Protein AF-A0A7R8UAI3-F1 (afdb_monomer_lite)

Radius of gyration: 22.46 Å; chains: 1; bounding box: 36×43×78 Å

Structure (mmCIF, N/CA/C/O backbone):
data_AF-A0A7R8UAI3-F1
#
_entry.id   AF-A0A7R8UAI3-F1
#
loop_
_atom_site.group_PDB
_atom_site.id
_atom_site.type_symbol
_atom_site.label_atom_id
_atom_site.label_alt_id
_atom_site.label_comp_id
_atom_site.label_asym_id
_atom_site.label_entity_id
_atom_site.label_seq_id
_atom_site.pdbx_PDB_ins_code
_atom_site.Cartn_x
_atom_site.Cartn_y
_atom_site.Cartn_z
_atom_site.occupancy
_atom_site.B_iso_or_equiv
_atom_site.auth_seq_id
_atom_site.auth_comp_id
_atom_site.auth_asym_id
_atom_site.auth_atom_id
_atom_site.pdbx_PDB_model_num
ATOM 1 N N . MET A 1 1 ? -14.342 -32.059 -56.536 1.00 51.84 1 MET A N 1
ATOM 2 C CA . MET A 1 1 ? -13.217 -32.562 -55.719 1.00 51.84 1 MET A CA 1
ATOM 3 C C . MET A 1 1 ? -11.947 -31.824 -56.109 1.00 51.84 1 MET A C 1
ATOM 5 O O . MET A 1 1 ? -11.350 -32.156 -57.123 1.00 51.84 1 MET A O 1
ATOM 9 N N . ARG A 1 2 ? -11.589 -30.796 -55.337 1.00 50.47 2 ARG A N 1
ATOM 10 C CA . ARG A 1 2 ? -10.245 -30.216 -55.208 1.00 50.47 2 ARG A CA 1
ATOM 11 C C . ARG A 1 2 ? -10.219 -29.583 -53.818 1.00 50.47 2 ARG A C 1
ATOM 13 O O . ARG A 1 2 ? -11.104 -28.801 -53.490 1.00 50.47 2 ARG A O 1
ATOM 20 N N . ASN A 1 3 ? -9.332 -30.109 -52.990 1.00 43.12 3 ASN A N 1
ATOM 21 C CA . ASN A 1 3 ? -9.179 -29.822 -51.576 1.00 43.12 3 ASN A CA 1
ATOM 22 C C . ASN A 1 3 ? -8.017 -28.842 -51.455 1.00 43.12 3 ASN A C 1
ATOM 24 O O . ASN A 1 3 ? -6.890 -29.250 -51.713 1.00 43.12 3 ASN A O 1
ATOM 28 N N . ASP A 1 4 ? -8.293 -27.600 -51.070 1.00 54.41 4 ASP A N 1
ATOM 29 C CA . ASP A 1 4 ? -7.263 -26.626 -50.724 1.00 54.41 4 ASP A CA 1
ATOM 30 C C . ASP A 1 4 ? -7.564 -26.088 -49.327 1.00 54.41 4 ASP A C 1
ATOM 32 O O . ASP A 1 4 ? -8.450 -25.263 -49.102 1.00 54.41 4 ASP A O 1
ATOM 36 N N . MET A 1 5 ? -6.824 -26.653 -48.376 1.00 60.03 5 MET A N 1
ATOM 37 C CA . MET A 1 5 ? -6.585 -26.105 -47.053 1.00 60.03 5 MET A CA 1
ATOM 38 C C . MET A 1 5 ? -6.022 -24.688 -47.173 1.00 60.03 5 MET A C 1
ATOM 40 O O . MET A 1 5 ? -4.982 -24.482 -47.791 1.00 60.03 5 MET A O 1
ATOM 44 N N . ALA A 1 6 ? -6.650 -23.735 -46.495 1.00 62.03 6 ALA A N 1
ATOM 45 C CA . ALA A 1 6 ? -5.956 -22.573 -45.958 1.00 62.03 6 ALA A CA 1
ATOM 46 C C . ALA A 1 6 ? -6.707 -22.099 -44.716 1.00 62.03 6 ALA A C 1
ATOM 48 O O . ALA A 1 6 ? -7.551 -21.205 -44.746 1.00 62.03 6 ALA A O 1
ATOM 49 N N . ASP A 1 7 ? -6.378 -22.794 -43.636 1.00 60.22 7 ASP A N 1
ATOM 50 C CA . ASP A 1 7 ? -6.470 -22.361 -42.255 1.00 60.22 7 ASP A CA 1
ATOM 51 C C . ASP A 1 7 ? -6.205 -20.852 -42.135 1.00 60.22 7 ASP A C 1
ATOM 53 O O . ASP A 1 7 ? -5.124 -20.347 -42.459 1.00 60.22 7 ASP A O 1
ATOM 57 N N . LYS A 1 8 ? -7.224 -20.105 -41.720 1.00 61.84 8 LYS A N 1
ATOM 58 C CA . LYS A 1 8 ? -7.072 -18.702 -41.344 1.00 61.84 8 LYS A CA 1
ATOM 59 C C . LYS A 1 8 ? -7.822 -18.440 -40.049 1.00 61.84 8 LYS A C 1
ATOM 61 O O . LYS A 1 8 ? -8.580 -17.483 -39.937 1.00 61.84 8 LYS A O 1
ATOM 66 N N . ASN A 1 9 ? -7.522 -19.275 -39.055 1.00 58.53 9 ASN A N 1
ATOM 67 C CA . ASN A 1 9 ? -7.371 -18.808 -37.685 1.00 58.53 9 ASN A CA 1
ATOM 68 C C . ASN A 1 9 ? -6.294 -17.715 -37.676 1.00 58.53 9 ASN A C 1
ATOM 70 O O . ASN A 1 9 ? -5.101 -17.990 -37.575 1.00 58.53 9 ASN A O 1
A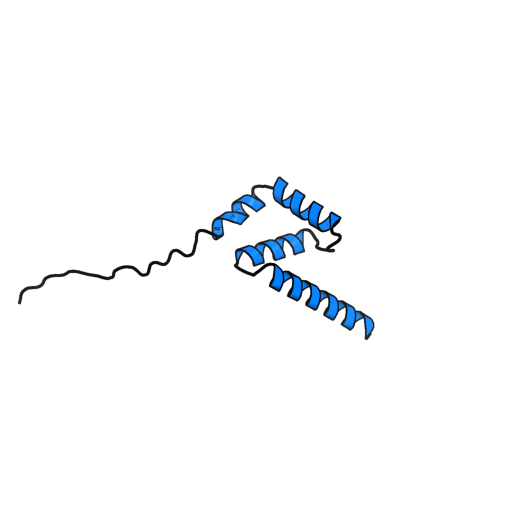TOM 74 N N . ARG A 1 10 ? -6.705 -16.458 -37.852 1.00 55.03 10 ARG A N 1
ATOM 75 C CA . ARG A 1 10 ? -5.865 -15.312 -37.509 1.00 55.03 10 ARG A CA 1
ATOM 76 C C . ARG A 1 10 ? -6.376 -14.723 -36.211 1.00 55.03 10 ARG A C 1
ATOM 78 O O . ARG A 1 10 ? -7.314 -13.938 -36.200 1.00 55.03 10 ARG A O 1
ATOM 85 N N . ASP A 1 11 ? -5.700 -15.189 -35.170 1.00 53.78 11 ASP A N 1
ATOM 86 C CA . ASP A 1 11 ? -5.096 -14.341 -34.155 1.00 53.78 11 ASP A CA 1
ATOM 87 C C . ASP A 1 11 ? -6.088 -13.605 -33.252 1.00 53.78 11 ASP A C 1
ATOM 89 O O . ASP A 1 11 ? -6.426 -12.439 -33.443 1.00 53.78 11 ASP A O 1
ATOM 93 N N . HIS A 1 12 ? -6.529 -14.326 -32.218 1.00 52.38 12 HIS A N 1
ATOM 94 C CA . HIS A 1 12 ? -6.792 -13.687 -30.937 1.00 52.38 12 HIS A CA 1
ATOM 95 C C . HIS A 1 12 ? -5.456 -13.130 -30.439 1.00 52.38 12 HIS A C 1
ATOM 97 O O . HIS A 1 12 ? -4.627 -13.876 -29.922 1.00 52.38 12 HIS A O 1
ATOM 103 N N . GLY A 1 13 ? -5.247 -11.830 -30.633 1.00 45.75 13 GLY A N 1
ATOM 104 C CA . GLY A 1 13 ? -4.159 -11.089 -30.006 1.00 45.75 13 GLY A CA 1
ATOM 105 C C . GLY A 1 13 ? -4.404 -10.946 -28.505 1.00 45.75 13 GLY A C 1
ATOM 106 O O . GLY A 1 13 ? -4.700 -9.855 -28.026 1.00 45.75 13 GLY A O 1
ATOM 107 N N . ASP A 1 14 ? -4.296 -12.051 -27.770 1.00 53.97 14 ASP A N 1
ATOM 108 C CA . ASP A 1 14 ? -4.034 -12.032 -26.337 1.00 53.97 14 ASP A CA 1
ATOM 109 C C . ASP A 1 14 ? -2.570 -11.637 -26.133 1.00 53.97 14 ASP A C 1
ATOM 111 O O . ASP A 1 14 ? -1.679 -12.483 -26.125 1.00 53.97 14 ASP A O 1
ATOM 115 N N . THR A 1 15 ? -2.306 -10.346 -25.941 1.00 53.50 15 THR A N 1
ATOM 116 C CA . THR A 1 15 ? -1.085 -9.890 -25.258 1.00 53.50 15 THR A CA 1
ATOM 117 C C . THR A 1 15 ? -1.398 -8.710 -24.342 1.00 53.50 15 THR A C 1
ATOM 119 O O . THR A 1 15 ? -0.860 -7.615 -24.487 1.00 53.50 15 THR A O 1
ATOM 122 N N . ASN A 1 16 ? -2.280 -8.936 -23.369 1.00 56.69 16 ASN A N 1
ATOM 123 C CA . ASN A 1 16 ? -2.248 -8.206 -22.105 1.00 56.69 16 ASN A CA 1
ATOM 124 C C . ASN A 1 16 ? -1.346 -8.977 -21.127 1.00 56.69 16 ASN A C 1
ATOM 126 O O . ASN A 1 16 ? -1.852 -9.818 -20.389 1.00 56.69 16 ASN A O 1
ATOM 130 N N . SER A 1 17 ? -0.025 -8.749 -21.130 1.00 54.72 17 SER A N 1
ATOM 131 C CA . SER A 1 17 ? 0.834 -9.265 -20.043 1.00 54.72 17 SER A CA 1
ATOM 132 C C . SER A 1 17 ? 2.225 -8.617 -19.904 1.00 54.72 17 SER A C 1
ATOM 134 O O . SER A 1 17 ? 3.165 -9.296 -19.494 1.00 54.72 17 SER A O 1
ATOM 136 N N . GLU A 1 18 ? 2.418 -7.332 -20.212 1.00 52.66 18 GLU A N 1
ATOM 137 C CA . GLU A 1 18 ? 3.701 -6.664 -19.887 1.00 52.66 18 GLU A CA 1
ATOM 138 C C . GLU A 1 18 ? 3.729 -6.057 -18.471 1.00 52.66 18 GLU A C 1
ATOM 140 O O . GLU A 1 18 ? 4.794 -5.748 -17.938 1.00 52.66 18 GLU A O 1
ATOM 145 N N . THR A 1 19 ? 2.582 -5.960 -17.795 1.00 54.72 19 THR A N 1
ATOM 146 C CA . THR A 1 19 ? 2.479 -5.404 -16.434 1.00 54.72 19 THR A CA 1
ATOM 147 C C . THR A 1 19 ? 2.900 -6.373 -15.325 1.00 54.72 19 THR A C 1
ATOM 149 O O . THR A 1 19 ? 3.245 -5.926 -14.235 1.00 54.72 19 THR A O 1
ATOM 152 N N . GLY A 1 20 ? 2.974 -7.682 -15.594 1.00 54.19 20 GLY A N 1
ATOM 153 C CA . GLY A 1 20 ? 3.340 -8.702 -14.596 1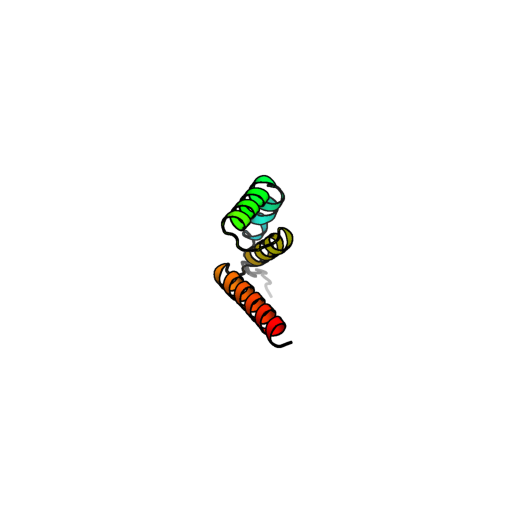.00 54.19 20 GLY A CA 1
ATOM 154 C C . GLY A 1 20 ? 4.825 -8.743 -14.202 1.00 54.19 20 GLY A C 1
ATOM 155 O O . GLY A 1 20 ? 5.208 -9.519 -13.330 1.00 54.19 20 GLY A O 1
ATOM 156 N N . SER A 1 21 ? 5.688 -7.940 -14.836 1.00 55.44 21 SER A N 1
ATOM 157 C CA . SER A 1 21 ? 7.134 -7.959 -14.566 1.00 55.44 21 SER A CA 1
ATOM 158 C C . SER A 1 21 ? 7.583 -6.944 -13.504 1.00 55.44 21 SER A C 1
ATOM 160 O O . SER A 1 21 ? 8.745 -6.981 -13.080 1.00 55.44 21 SER A O 1
ATOM 162 N N . SER A 1 22 ? 6.709 -6.032 -13.068 1.00 59.22 22 SER A N 1
ATOM 163 C CA . SER A 1 22 ? 7.147 -4.869 -12.295 1.00 59.22 22 SER A CA 1
ATOM 164 C C . SER A 1 22 ? 7.467 -5.200 -10.829 1.00 59.22 22 SER A C 1
ATOM 166 O O . SER A 1 22 ? 8.449 -4.670 -10.307 1.00 59.22 22 SER A O 1
ATOM 168 N N . TYR A 1 23 ? 6.782 -6.133 -10.155 1.00 56.16 23 TYR A N 1
ATOM 169 C CA . TYR A 1 23 ? 7.113 -6.447 -8.750 1.00 56.16 23 TYR A CA 1
ATOM 170 C C . TYR A 1 23 ? 8.158 -7.492 -8.540 1.00 56.16 23 TYR A C 1
ATOM 172 O O . TYR A 1 23 ? 8.809 -7.456 -7.497 1.00 56.16 23 TYR A O 1
ATOM 180 N N . LEU A 1 24 ? 8.413 -8.359 -9.516 1.00 57.03 24 LEU A N 1
ATOM 181 C CA . LEU A 1 24 ? 9.658 -9.107 -9.467 1.00 57.03 24 LEU A CA 1
ATOM 182 C C . LEU A 1 24 ? 10.828 -8.119 -9.367 1.00 57.03 24 LEU A C 1
ATOM 184 O O . LEU A 1 24 ? 11.776 -8.401 -8.648 1.00 57.03 24 LEU A O 1
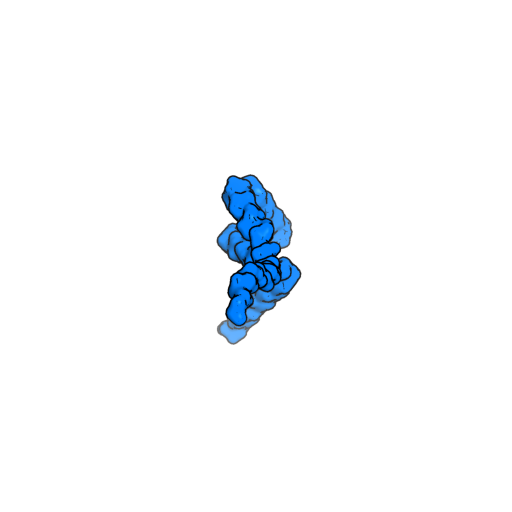ATOM 188 N N . SER A 1 25 ? 10.740 -6.924 -9.968 1.00 64.06 25 SER A N 1
ATOM 189 C CA . SER A 1 25 ? 11.755 -5.878 -9.797 1.00 64.06 25 SER A CA 1
ATOM 190 C C . SER A 1 25 ? 11.702 -5.170 -8.430 1.00 64.06 25 SER A C 1
ATOM 192 O O . SER A 1 25 ? 12.759 -4.953 -7.836 1.00 64.06 25 SER A O 1
ATOM 194 N N . LEU A 1 26 ? 10.513 -4.878 -7.878 1.00 64.56 26 LEU A N 1
ATOM 195 C CA . LEU A 1 26 ? 10.372 -4.229 -6.562 1.00 64.56 26 LEU A CA 1
ATOM 196 C C . LEU A 1 26 ? 10.747 -5.154 -5.396 1.00 64.56 26 LEU A C 1
ATOM 198 O O . LEU A 1 26 ? 11.454 -4.727 -4.490 1.00 64.56 26 LEU A O 1
ATOM 202 N N . GLN A 1 27 ? 10.341 -6.425 -5.430 1.00 60.16 27 GLN A N 1
ATOM 203 C CA . GLN A 1 27 ? 10.733 -7.436 -4.441 1.00 60.16 27 GLN A CA 1
ATOM 204 C C . GLN A 1 27 ? 12.220 -7.791 -4.546 1.00 60.16 27 GLN A C 1
ATOM 206 O O . GLN A 1 27 ? 12.883 -7.986 -3.524 1.00 60.16 27 GLN A O 1
ATOM 211 N N . ARG A 1 28 ? 12.778 -7.842 -5.768 1.00 63.72 28 ARG A N 1
ATOM 212 C CA . ARG A 1 28 ? 14.234 -7.984 -5.954 1.00 63.72 28 ARG A CA 1
ATOM 213 C C . ARG A 1 28 ? 14.981 -6.754 -5.441 1.00 63.72 28 ARG A C 1
ATOM 215 O O . ARG A 1 28 ? 16.096 -6.891 -4.944 1.00 63.72 28 ARG A O 1
ATOM 222 N N . SER A 1 29 ? 14.369 -5.572 -5.509 1.00 80.75 29 SER A N 1
ATOM 223 C CA . SER A 1 29 ? 14.938 -4.325 -5.003 1.00 80.75 29 SER A CA 1
ATOM 224 C C . SER A 1 29 ? 14.466 -4.017 -3.582 1.00 80.75 29 SER A C 1
ATOM 226 O O . SER A 1 29 ? 13.620 -3.154 -3.337 1.00 80.75 29 SER A O 1
ATOM 228 N N . GLN A 1 30 ? 15.104 -4.674 -2.612 1.00 80.88 30 GLN A N 1
ATOM 229 C CA . GLN A 1 30 ? 14.914 -4.402 -1.179 1.00 80.88 30 GLN A CA 1
ATOM 230 C C . GLN A 1 30 ? 15.040 -2.907 -0.833 1.00 80.88 30 GLN A C 1
ATOM 232 O O . GLN A 1 30 ? 14.356 -2.408 0.059 1.00 80.88 30 GLN A O 1
ATOM 237 N N . MET A 1 31 ? 15.873 -2.173 -1.578 1.00 85.19 31 MET A N 1
ATOM 238 C CA . MET A 1 31 ? 16.028 -0.727 -1.437 1.00 85.19 31 MET A CA 1
ATOM 239 C C . MET A 1 31 ? 14.723 0.025 -1.725 1.00 85.19 31 MET A C 1
ATOM 241 O O . MET A 1 31 ? 14.323 0.873 -0.932 1.00 85.19 31 MET A O 1
ATOM 245 N N . ILE A 1 32 ? 14.041 -0.279 -2.835 1.00 86.75 32 ILE A N 1
ATOM 246 C CA . ILE A 1 32 ? 12.812 0.435 -3.206 1.00 86.75 32 ILE A CA 1
ATOM 247 C C . ILE A 1 32 ? 11.699 0.109 -2.211 1.00 86.75 32 ILE A C 1
ATOM 249 O O . ILE A 1 32 ? 11.021 1.023 -1.746 1.00 86.75 32 ILE A O 1
ATOM 253 N N . ARG A 1 33 ? 11.566 -1.162 -1.810 1.00 87.12 33 ARG A N 1
ATOM 254 C CA . ARG A 1 33 ? 10.611 -1.563 -0.769 1.00 87.12 33 ARG A CA 1
ATOM 255 C C . ARG A 1 33 ? 10.841 -0.795 0.536 1.00 87.12 33 ARG A C 1
ATOM 257 O O . ARG A 1 33 ? 9.893 -0.256 1.103 1.00 87.12 33 ARG A O 1
ATOM 264 N N . SER A 1 34 ? 12.097 -0.696 0.976 1.00 89.38 34 SER A N 1
ATOM 265 C CA . SER A 1 34 ? 12.471 0.080 2.165 1.00 89.38 34 SER A CA 1
ATOM 266 C C . SER A 1 34 ? 12.121 1.563 2.012 1.00 89.38 34 SER A C 1
ATOM 268 O O . SER A 1 34 ? 11.514 2.149 2.904 1.00 89.38 34 SER A O 1
ATOM 270 N N . ASN A 1 35 ? 12.403 2.165 0.854 1.00 91.56 35 ASN A N 1
ATOM 271 C CA . ASN A 1 35 ? 12.076 3.567 0.593 1.00 91.56 35 ASN A CA 1
ATOM 272 C C . ASN A 1 35 ? 10.566 3.836 0.644 1.00 91.56 35 ASN A C 1
ATOM 274 O O . ASN A 1 35 ? 10.149 4.797 1.284 1.00 91.56 35 ASN A O 1
ATOM 278 N N . ILE A 1 36 ? 9.741 2.985 0.026 1.00 90.75 36 ILE A N 1
ATOM 279 C CA . ILE A 1 36 ? 8.277 3.136 0.061 1.00 90.75 36 ILE A CA 1
ATOM 280 C C . ILE A 1 36 ? 7.760 2.976 1.496 1.00 90.75 36 ILE A C 1
ATOM 282 O O . ILE A 1 36 ? 6.911 3.753 1.935 1.00 90.75 36 ILE A O 1
ATOM 286 N N . HIS A 1 37 ? 8.301 2.021 2.258 1.00 90.69 37 HIS A N 1
ATOM 287 C CA . HIS A 1 37 ? 7.953 1.868 3.668 1.00 90.69 37 HIS A CA 1
ATOM 288 C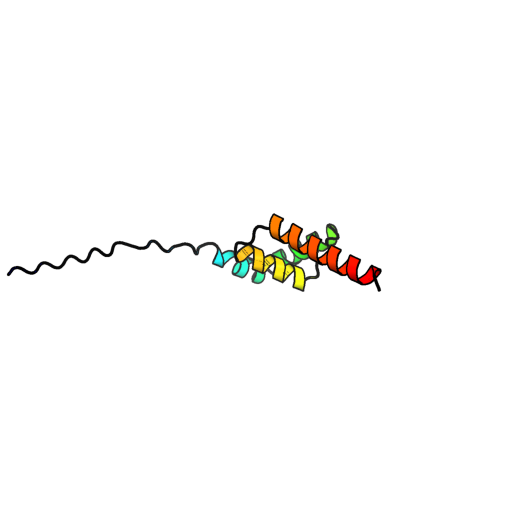 C . HIS A 1 37 ? 8.330 3.108 4.493 1.00 90.69 37 HIS A C 1
ATOM 290 O O . HIS A 1 37 ? 7.498 3.619 5.240 1.00 90.69 37 HIS A O 1
ATOM 296 N N . ASN A 1 38 ? 9.529 3.660 4.298 1.00 92.69 38 ASN A N 1
ATOM 297 C CA . ASN A 1 38 ? 9.965 4.885 4.970 1.00 92.69 38 ASN A CA 1
ATOM 298 C C . ASN A 1 38 ? 9.078 6.088 4.612 1.00 92.69 38 ASN A C 1
ATOM 300 O O . ASN A 1 38 ? 8.732 6.871 5.492 1.00 92.69 38 ASN A O 1
ATOM 304 N N . ILE A 1 39 ? 8.658 6.218 3.349 1.00 93.62 39 ILE A N 1
ATOM 305 C CA . ILE A 1 39 ? 7.709 7.257 2.919 1.00 93.62 39 ILE A CA 1
ATOM 306 C C . ILE A 1 39 ? 6.353 7.070 3.614 1.00 93.62 39 ILE A C 1
ATOM 308 O O . ILE A 1 39 ? 5.779 8.035 4.112 1.00 93.62 39 ILE A O 1
ATOM 312 N N . SER A 1 40 ? 5.855 5.835 3.694 1.00 91.62 40 SER A N 1
ATOM 313 C CA . SER A 1 40 ? 4.606 5.499 4.391 1.00 91.62 40 SER A CA 1
ATOM 314 C C . SER A 1 40 ? 4.639 5.886 5.877 1.00 91.62 40 SER A C 1
ATOM 316 O O . SER A 1 40 ? 3.653 6.426 6.388 1.00 91.62 40 SER A O 1
ATOM 318 N N . GLN A 1 41 ? 5.773 5.659 6.548 1.00 93.25 41 GLN A N 1
ATOM 319 C CA . GLN A 1 41 ? 5.994 6.077 7.935 1.00 93.25 41 GLN A CA 1
ATOM 320 C C . GLN A 1 41 ? 6.085 7.602 8.059 1.00 93.25 41 GLN A C 1
ATOM 322 O O . GLN A 1 41 ? 5.464 8.179 8.946 1.00 93.25 41 GLN A O 1
ATOM 327 N N . LEU A 1 42 ? 6.790 8.272 7.141 1.00 94.56 42 LEU A N 1
ATOM 328 C CA . LEU A 1 42 ? 6.921 9.732 7.129 1.00 94.56 42 LEU A CA 1
ATOM 329 C C . LEU A 1 42 ? 5.571 10.440 6.948 1.00 94.56 42 LEU A C 1
ATOM 331 O O . LEU A 1 42 ? 5.308 11.450 7.592 1.00 94.56 42 LEU A O 1
ATOM 335 N N . LEU A 1 43 ? 4.708 9.896 6.088 1.00 93.12 43 LEU A N 1
ATOM 336 C CA . LEU A 1 43 ? 3.343 10.383 5.871 1.00 93.12 43 LEU A CA 1
ATOM 337 C C . LEU A 1 43 ? 2.356 9.899 6.939 1.00 93.12 43 LEU A C 1
ATOM 339 O O . LEU A 1 43 ? 1.169 10.207 6.861 1.00 93.12 43 LEU A O 1
ATOM 343 N N . ASN A 1 44 ? 2.836 9.129 7.917 1.00 89.94 44 ASN A N 1
ATOM 344 C CA . ASN A 1 44 ? 2.059 8.593 9.023 1.00 89.94 44 ASN A CA 1
ATOM 345 C C . ASN A 1 44 ? 0.770 7.885 8.564 1.00 89.94 44 ASN A C 1
ATOM 347 O O . ASN A 1 44 ? -0.285 8.007 9.186 1.00 89.94 44 ASN A O 1
ATOM 351 N N . THR A 1 45 ? 0.854 7.123 7.466 1.00 87.62 45 THR A N 1
ATOM 352 C CA . THR A 1 45 ? -0.303 6.413 6.884 1.00 87.62 45 THR A CA 1
ATOM 353 C C . THR A 1 45 ? -0.809 5.276 7.778 1.00 87.62 45 THR A C 1
ATOM 355 O O . THR A 1 45 ? -1.879 4.714 7.540 1.00 87.62 45 THR A O 1
ATOM 358 N N . GLY A 1 46 ? -0.023 4.886 8.787 1.00 86.62 46 GLY A N 1
ATOM 359 C CA . GLY A 1 46 ? -0.324 3.776 9.685 1.00 86.62 46 GLY A CA 1
ATOM 360 C C . GLY A 1 46 ? -0.314 2.411 8.995 1.00 86.62 46 GLY A C 1
ATOM 361 O O . GLY A 1 46 ? -0.896 1.468 9.522 1.00 86.62 46 GLY A O 1
ATOM 362 N N . LEU A 1 47 ? 0.255 2.282 7.792 1.00 88.88 47 LEU A N 1
ATOM 363 C CA . LEU A 1 47 ? 0.387 0.993 7.111 1.00 88.88 47 LEU A CA 1
ATOM 364 C C . LEU A 1 47 ? 1.600 0.231 7.661 1.00 88.88 47 LEU A C 1
ATOM 366 O O . LEU A 1 47 ? 2.721 0.748 7.664 1.00 88.88 47 LEU A O 1
ATOM 370 N N . SER A 1 48 ? 1.379 -1.010 8.100 1.00 89.88 48 SER A N 1
ATOM 371 C CA . SER A 1 48 ? 2.469 -1.929 8.437 1.00 89.88 48 SER A CA 1
ATOM 372 C C . SER A 1 48 ? 3.210 -2.360 7.165 1.00 89.88 48 SER A C 1
ATOM 374 O O . SER A 1 48 ? 2.701 -2.203 6.053 1.00 89.88 48 SER A O 1
ATOM 376 N N . ALA A 1 49 ? 4.417 -2.915 7.307 1.00 86.56 49 ALA A N 1
ATOM 377 C CA . ALA A 1 49 ? 5.171 -3.433 6.162 1.00 86.56 49 ALA A CA 1
ATOM 378 C C . ALA A 1 49 ? 4.396 -4.525 5.399 1.00 86.56 49 ALA A C 1
ATOM 380 O O . ALA A 1 49 ? 4.431 -4.561 4.175 1.00 86.56 49 ALA A O 1
ATOM 381 N N . GLU A 1 50 ? 3.649 -5.363 6.119 1.00 89.38 50 GLU A N 1
ATOM 382 C CA . GLU A 1 50 ? 2.813 -6.417 5.542 1.00 89.38 50 GLU A CA 1
ATOM 383 C C . GLU A 1 50 ? 1.601 -5.845 4.796 1.00 89.38 50 GLU A C 1
ATOM 385 O O . GLU A 1 50 ? 1.357 -6.196 3.645 1.00 89.38 50 GLU A O 1
ATOM 390 N N . THR A 1 51 ? 0.866 -4.904 5.401 1.00 89.50 51 THR A N 1
ATOM 391 C CA . THR A 1 51 ? -0.277 -4.265 4.728 1.00 89.50 51 THR A CA 1
ATOM 392 C C . THR A 1 51 ? 0.175 -3.489 3.495 1.00 89.50 51 THR A C 1
ATOM 394 O O . THR A 1 51 ? -0.505 -3.502 2.472 1.00 89.50 51 THR A O 1
ATOM 397 N N . LEU A 1 52 ? 1.340 -2.843 3.566 1.00 90.25 52 LEU A N 1
ATOM 398 C CA . LEU A 1 52 ? 1.930 -2.156 2.427 1.00 90.25 52 LEU A CA 1
ATOM 399 C C . LEU A 1 52 ? 2.232 -3.131 1.281 1.00 90.25 52 LEU A C 1
ATOM 401 O O . LEU A 1 52 ? 1.895 -2.811 0.146 1.00 90.25 52 LEU A O 1
ATOM 405 N N . ASP A 1 53 ? 2.786 -4.314 1.568 1.00 88.69 53 ASP A N 1
ATOM 406 C CA . ASP A 1 53 ? 3.038 -5.356 0.561 1.00 88.69 53 ASP A CA 1
ATOM 407 C C . ASP A 1 53 ? 1.744 -5.873 -0.085 1.00 88.69 53 ASP A C 1
ATOM 409 O O . ASP A 1 53 ? 1.733 -6.194 -1.275 1.00 88.69 53 ASP A O 1
ATOM 413 N N . ILE A 1 54 ? 0.645 -5.953 0.669 1.00 90.25 54 ILE A N 1
ATOM 414 C CA . ILE A 1 54 ? -0.672 -6.329 0.133 1.00 90.25 54 ILE A CA 1
ATOM 415 C C . ILE A 1 54 ? -1.212 -5.229 -0.785 1.00 90.25 54 ILE A C 1
ATOM 417 O O . ILE A 1 54 ? -1.641 -5.519 -1.900 1.00 90.25 54 ILE A O 1
ATOM 421 N N . CYS A 1 55 ? -1.163 -3.964 -0.356 1.00 90.94 55 CYS A N 1
ATOM 422 C CA . CYS A 1 55 ? -1.606 -2.835 -1.177 1.00 90.94 55 CYS A CA 1
ATOM 423 C C . CYS A 1 55 ? -0.830 -2.763 -2.490 1.00 90.94 55 CYS A C 1
ATOM 425 O O . CYS A 1 55 ? -1.399 -2.555 -3.558 1.00 90.94 55 CYS A O 1
ATOM 427 N N . ILE A 1 56 ? 0.475 -2.989 -2.384 1.00 87.56 56 ILE A N 1
ATOM 428 C CA . ILE A 1 56 ? 1.375 -3.196 -3.498 1.00 87.56 56 ILE A CA 1
ATOM 429 C C . ILE A 1 56 ? 0.770 -4.329 -4.362 1.00 87.56 56 ILE A C 1
ATOM 431 O O . ILE A 1 56 ? 0.378 -4.057 -5.493 1.00 87.56 56 ILE A O 1
ATOM 435 N N . GLN A 1 57 ? 0.585 -5.565 -3.896 1.00 86.62 57 GLN A N 1
ATOM 436 C CA . GLN A 1 57 ? 0.105 -6.666 -4.769 1.00 86.62 57 GLN A CA 1
ATOM 437 C C . GLN A 1 57 ? -1.211 -6.364 -5.506 1.00 86.62 57 GLN A C 1
ATOM 439 O O . GLN A 1 57 ? -1.371 -6.713 -6.675 1.00 86.62 57 GLN A O 1
ATOM 444 N N . LEU A 1 58 ? -2.135 -5.662 -4.850 1.00 89.25 58 LEU A N 1
ATOM 445 C CA . LEU A 1 58 ? -3.398 -5.248 -5.459 1.00 89.25 58 LEU A CA 1
ATOM 446 C C . LEU A 1 58 ? -3.186 -4.273 -6.625 1.00 89.25 58 LEU A C 1
ATOM 448 O O . LEU A 1 58 ? -3.829 -4.414 -7.664 1.00 89.25 58 LEU A O 1
ATOM 452 N N . ILE A 1 59 ? -2.260 -3.322 -6.492 1.00 88.62 59 ILE A N 1
ATOM 453 C CA . ILE A 1 59 ? -1.953 -2.358 -7.556 1.00 88.62 59 ILE A CA 1
ATOM 454 C C . ILE A 1 59 ? -1.420 -3.063 -8.816 1.00 88.62 59 ILE A C 1
ATOM 456 O O . ILE A 1 59 ? -1.773 -2.664 -9.924 1.00 88.62 59 ILE A O 1
ATOM 460 N N . GLU A 1 60 ? -0.651 -4.150 -8.692 1.00 83.38 60 GLU A N 1
ATOM 461 C CA . GLU A 1 60 ? -0.231 -4.928 -9.877 1.00 83.38 60 GLU A CA 1
ATOM 462 C C . GLU A 1 60 ? -1.330 -5.732 -10.516 1.00 83.38 60 GLU A C 1
ATOM 464 O O . GLU A 1 60 ? -1.345 -5.894 -11.734 1.00 83.38 60 GLU A O 1
ATOM 469 N N . ALA A 1 61 ? -2.249 -6.243 -9.699 1.00 86.94 61 ALA A N 1
ATOM 470 C CA . ALA A 1 61 ? 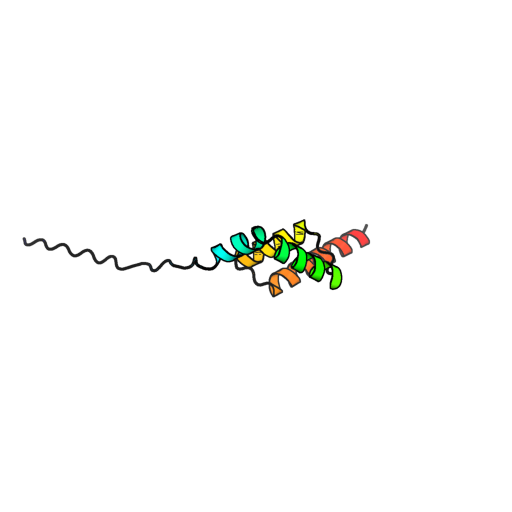-3.421 -6.934 -10.201 1.00 86.94 61 ALA A CA 1
ATOM 471 C C . ALA A 1 61 ? -4.331 -5.994 -11.021 1.00 86.94 61 ALA A C 1
ATOM 473 O O . ALA A 1 61 ? -5.339 -6.436 -11.565 1.00 86.94 61 ALA A O 1
ATOM 474 N N . GLY A 1 62 ? -3.974 -4.707 -11.128 1.00 86.50 62 GLY A N 1
ATOM 475 C CA . GLY A 1 62 ? -4.683 -3.691 -11.891 1.00 86.50 62 GLY A CA 1
ATOM 476 C C . GLY A 1 62 ? -5.630 -2.861 -11.033 1.00 86.50 62 GLY A C 1
ATOM 477 O O . GLY A 1 62 ? -6.421 -2.090 -11.577 1.00 86.50 62 GLY A O 1
ATOM 478 N N . VAL A 1 63 ? -5.579 -2.996 -9.703 1.00 92.31 63 VAL A N 1
ATOM 479 C CA . VAL A 1 63 ? -6.406 -2.180 -8.813 1.00 92.31 63 VAL A CA 1
ATOM 480 C C . VAL A 1 63 ? -5.900 -0.742 -8.830 1.00 92.31 63 VAL A C 1
ATOM 482 O O . VAL A 1 63 ? -4.728 -0.458 -8.586 1.00 92.31 63 VAL A O 1
ATOM 485 N N . HIS A 1 64 ? -6.810 0.191 -9.091 1.00 91.31 64 HIS A N 1
ATOM 486 C CA . HIS A 1 64 ? -6.478 1.605 -9.126 1.00 91.31 64 HIS A CA 1
ATOM 487 C C . HIS A 1 64 ? -6.098 2.117 -7.714 1.00 91.31 64 HIS A C 1
ATOM 489 O O . HIS A 1 64 ? -6.890 1.941 -6.780 1.00 91.31 64 HIS A O 1
ATOM 495 N N . PRO A 1 65 ? -4.943 2.795 -7.529 1.00 90.75 65 PRO A N 1
ATOM 496 C CA . PRO A 1 65 ? -4.460 3.205 -6.205 1.00 90.75 65 PRO A CA 1
ATOM 497 C C . PRO A 1 65 ? -5.435 4.093 -5.425 1.00 90.75 65 PRO A C 1
ATOM 499 O O . PRO A 1 65 ? -5.559 3.949 -4.212 1.00 90.75 65 PRO A O 1
ATOM 502 N N . GLN A 1 66 ? -6.157 4.980 -6.119 1.00 93.25 66 GLN A N 1
ATOM 503 C CA . GLN A 1 66 ? -7.150 5.858 -5.489 1.00 93.25 66 GLN A CA 1
ATOM 504 C C . GLN A 1 66 ? -8.302 5.053 -4.875 1.00 93.25 66 GLN A C 1
ATOM 506 O O . GLN A 1 66 ? -8.671 5.276 -3.728 1.00 93.25 66 GLN A O 1
ATOM 511 N N . THR A 1 67 ? -8.826 4.073 -5.616 1.00 95.38 67 THR A N 1
ATOM 512 C CA . THR A 1 67 ? -9.924 3.216 -5.152 1.00 95.38 67 THR A CA 1
ATOM 513 C C . THR A 1 67 ? -9.470 2.362 -3.976 1.00 95.38 67 THR A C 1
ATOM 515 O O . THR A 1 67 ? -10.187 2.221 -2.992 1.00 95.38 67 THR A O 1
ATOM 518 N N . LEU A 1 68 ? -8.245 1.838 -4.038 1.00 93.56 68 LEU A N 1
ATOM 519 C CA . LEU A 1 68 ? -7.660 1.099 -2.928 1.00 93.56 68 LEU A CA 1
ATOM 520 C C . LEU A 1 68 ? -7.536 1.966 -1.665 1.00 93.56 68 LEU A C 1
ATOM 522 O O . LEU A 1 68 ? -7.882 1.511 -0.577 1.00 93.56 68 LEU A O 1
ATOM 526 N N . ALA A 1 69 ? -7.081 3.213 -1.797 1.00 92.75 69 ALA A N 1
ATOM 527 C CA . ALA A 1 69 ? -6.959 4.138 -0.673 1.00 92.75 69 ALA A CA 1
ATOM 528 C C . ALA A 1 69 ? -8.321 4.474 -0.039 1.00 92.75 69 ALA A C 1
ATOM 530 O O . ALA A 1 69 ? -8.433 4.517 1.190 1.00 92.75 69 ALA A O 1
ATOM 531 N N . GLU A 1 70 ? -9.353 4.667 -0.862 1.00 94.75 70 GLU A N 1
ATOM 532 C CA . GLU A 1 70 ? -10.731 4.893 -0.412 1.00 94.75 70 GLU A CA 1
ATOM 533 C C . GLU A 1 70 ? -11.254 3.691 0.379 1.00 94.75 70 GLU A C 1
ATOM 535 O O . GLU A 1 70 ? -11.706 3.856 1.512 1.00 94.75 70 GLU A O 1
ATOM 540 N N . VAL A 1 71 ? -11.095 2.477 -0.157 1.00 94.56 71 VAL A N 1
ATOM 541 C CA . VAL A 1 71 ? -11.523 1.234 0.503 1.00 94.56 71 VAL A CA 1
ATOM 542 C C . VAL A 1 71 ? -10.779 1.011 1.822 1.00 94.56 71 VAL A C 1
ATOM 544 O O . VAL A 1 71 ? -11.406 0.723 2.839 1.00 94.56 71 VAL A O 1
ATOM 547 N N . VAL A 1 72 ? -9.453 1.182 1.849 1.00 92.19 72 VAL A N 1
ATOM 548 C CA . VAL A 1 72 ? -8.653 1.030 3.079 1.00 92.19 72 VAL A CA 1
ATOM 549 C C . VAL A 1 72 ? -9.078 2.044 4.142 1.00 92.19 72 VAL A C 1
ATOM 551 O O . VAL A 1 72 ? -9.193 1.695 5.318 1.00 92.19 72 VAL A O 1
ATOM 554 N N . THR A 1 73 ? -9.330 3.292 3.745 1.00 92.44 73 THR A N 1
ATOM 555 C CA . THR A 1 73 ? -9.815 4.338 4.658 1.00 92.44 73 THR A CA 1
ATOM 556 C C . THR A 1 73 ? -11.198 4.001 5.201 1.00 92.44 73 THR A C 1
ATOM 558 O O . THR A 1 73 ? -11.431 4.119 6.403 1.00 92.44 73 THR A O 1
ATOM 561 N N . GLN A 1 74 ? -12.101 3.546 4.335 1.00 94.75 74 GLN A N 1
ATOM 562 C CA . GLN A 1 74 ? -13.455 3.178 4.721 1.00 94.75 74 GLN A CA 1
ATOM 563 C C . GLN A 1 74 ? -13.457 2.027 5.733 1.00 94.75 74 GLN A C 1
ATOM 565 O O . GLN A 1 74 ? -14.038 2.179 6.803 1.00 94.75 74 GLN A O 1
ATOM 570 N N . ILE A 1 75 ? -12.738 0.934 5.453 1.00 93.88 75 ILE A N 1
ATOM 571 C CA . ILE A 1 75 ? -12.639 -0.219 6.364 1.00 93.88 75 ILE A CA 1
ATOM 572 C C . ILE A 1 75 ? -12.110 0.216 7.735 1.00 93.88 75 ILE A C 1
ATOM 574 O O . ILE A 1 75 ? -12.640 -0.183 8.767 1.00 93.88 75 ILE A O 1
ATOM 578 N N . ARG A 1 76 ? -11.079 1.068 7.767 1.00 90.75 76 ARG A N 1
ATOM 579 C CA . ARG A 1 76 ? -10.516 1.580 9.026 1.00 90.75 76 ARG A CA 1
ATOM 580 C C . ARG A 1 76 ? -11.512 2.416 9.820 1.00 90.75 76 ARG A C 1
ATOM 582 O O . ARG A 1 76 ? -11.568 2.286 11.039 1.00 90.75 76 ARG A O 1
ATOM 589 N N . ASN A 1 77 ? -12.285 3.258 9.141 1.00 92.50 77 ASN A N 1
ATOM 590 C CA . ASN A 1 77 ? -13.314 4.069 9.782 1.00 92.50 77 ASN A CA 1
ATOM 591 C C . ASN A 1 77 ? -14.451 3.203 10.332 1.00 92.50 77 ASN A C 1
ATOM 593 O O . ASN A 1 77 ? -14.900 3.446 11.447 1.00 92.50 77 ASN A O 1
ATOM 597 N N . GLU A 1 78 ? -14.885 2.190 9.578 1.00 94.62 78 GLU 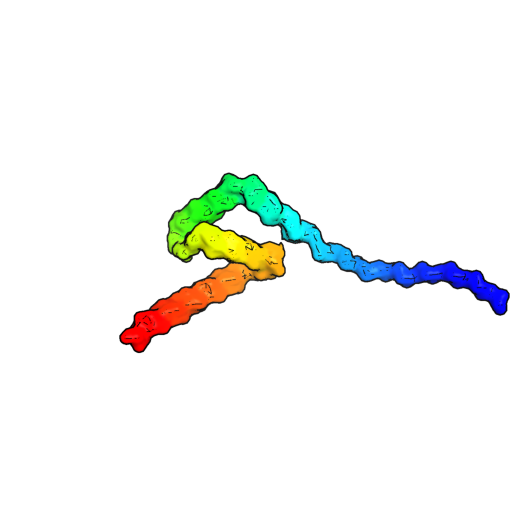A N 1
ATOM 598 C CA . GLU A 1 78 ? -15.920 1.247 10.009 1.00 94.62 78 GLU A CA 1
ATOM 599 C C . GLU A 1 78 ? -15.470 0.468 11.251 1.00 94.62 78 GLU A C 1
ATOM 601 O O . GLU A 1 78 ? -16.177 0.468 12.256 1.00 94.62 78 GLU A O 1
ATOM 606 N N . VAL A 1 79 ? -14.256 -0.093 11.254 1.00 92.81 79 VAL A N 1
ATOM 607 C CA . VAL A 1 79 ? -13.697 -0.777 12.436 1.00 92.81 79 VAL A CA 1
ATOM 608 C C . VAL A 1 79 ? -13.636 0.160 13.645 1.00 92.81 79 VAL A C 1
ATOM 610 O O . VAL A 1 79 ? -14.113 -0.195 14.717 1.00 92.81 79 VAL A O 1
ATOM 613 N N . ALA A 1 80 ? -13.133 1.384 13.467 1.00 91.69 80 ALA A N 1
ATOM 614 C CA . ALA A 1 80 ? -13.058 2.365 14.549 1.00 91.69 80 ALA A CA 1
ATOM 615 C C . ALA A 1 80 ? -14.435 2.845 15.044 1.00 91.69 80 ALA A C 1
ATOM 617 O O . ALA A 1 80 ? -14.535 3.356 16.159 1.00 91.69 80 ALA A O 1
ATOM 618 N N . SER A 1 81 ? -15.482 2.753 14.217 1.00 93.88 81 SER A N 1
ATOM 619 C CA . SER A 1 81 ? -16.858 3.022 14.647 1.00 93.88 81 SER A CA 1
ATOM 620 C C . SER A 1 81 ? -17.434 1.866 15.460 1.00 93.88 81 SER A C 1
ATOM 622 O O . SER A 1 81 ? -18.009 2.117 16.511 1.00 93.88 81 SER A O 1
ATOM 624 N N . LEU A 1 82 ? -17.178 0.619 15.051 1.00 93.62 82 LEU A N 1
ATOM 625 C CA . LEU A 1 82 ? -17.619 -0.572 15.780 1.00 93.62 82 LEU A CA 1
ATOM 626 C C . LEU A 1 82 ? -17.007 -0.635 17.187 1.00 93.62 82 LEU A C 1
ATOM 628 O O . LEU A 1 82 ? -17.713 -0.925 18.140 1.00 93.62 82 LEU A O 1
ATOM 632 N N . GLU A 1 83 ? -15.728 -0.281 17.339 1.00 90.31 83 GLU A N 1
ATOM 633 C CA . GLU A 1 83 ? -15.057 -0.239 18.650 1.00 90.31 83 GLU A CA 1
ATOM 634 C C . GLU A 1 83 ? -15.592 0.846 19.603 1.00 90.31 83 GLU A C 1
ATOM 636 O O . GLU A 1 83 ? -15.279 0.816 20.790 1.00 90.31 83 GLU A O 1
ATOM 641 N N . LYS A 1 84 ? -16.333 1.843 19.101 1.00 79.50 84 LYS A N 1
ATOM 642 C CA . LYS A 1 84 ? -16.902 2.929 19.920 1.00 79.50 84 LYS A CA 1
ATOM 643 C C . LYS A 1 84 ? -18.329 2.660 20.383 1.00 79.50 84 LYS A C 1
ATOM 645 O O . LYS A 1 84 ? -18.793 3.367 21.278 1.00 79.50 84 LYS A O 1
ATOM 650 N N . ASP A 1 85 ? -19.009 1.720 19.736 1.00 71.06 85 ASP A N 1
ATOM 651 C CA . ASP A 1 85 ? -20.406 1.384 20.011 1.00 71.06 85 ASP A CA 1
ATOM 652 C C . ASP A 1 85 ? -20.547 0.246 21.051 1.00 71.06 85 ASP A C 1
ATOM 654 O O . ASP A 1 85 ? -21.662 0.002 21.520 1.00 71.06 85 ASP A O 1
ATOM 658 N N . ASP A 1 86 ? -19.434 -0.394 21.441 1.00 52.91 86 ASP A N 1
ATOM 659 C CA . ASP A 1 86 ? -19.290 -1.317 22.586 1.00 52.91 86 ASP A CA 1
ATOM 660 C C . ASP A 1 86 ? -18.823 -0.589 23.868 1.00 52.91 86 ASP A C 1
ATOM 662 O O . ASP A 1 86 ? -19.288 -0.968 24.973 1.00 52.91 86 ASP A O 1
#

pLDDT: mean 78.43, std 16.66, range [43.12, 95.38]

Sequence (86 aa):
MRNDMADKNRDHGDTNSETGSSYLSLQRSQMIRSNIHNISQLLNTGLSAETLDICIQLIEAGVHPQTLAEVVTQIRNEVASLEKDD

InterPro domains:
  IPR022214 Mitotic-spindle organizing protein 1 [PF12554] (32-76)
  IPR022214 Mitotic-spindle organizing protein 1 [PTHR28520] (34-81)

Organism: Hermetia illucens (NCBI:txid343691)

Foldseek 3Di:
DDDDDDDPPPDPPPDPDPLVVVVVVVVVPPPNLVVVVVVCVVVPVVADSVNVVVLVVCVSVVDDNVVVSVVVVVVVVVVVVVVVVD

Secondary structure (DSSP, 8-state):
-----------------SGGGHHHHHHH-HHHHHHHHHHHHHTT----HHHHHHHHHHHHTT--HHHHHHHHHHHHHHHHHHHHH-